Protein AF-A0A2X2SZZ8-F1 (afdb_monomer_lite)

Sequence (165 aa):
MTFFDPQVMLARDTHDEICAFNDLSVLASRVRIELEGVLQGWVITFRDRKDIDSLSFQLSQVKRYVDNLRIMRHEQLNRMATLAGLLHMARYDDAKRYIKAQSEHAQEVLDFVSARFCSATLCGLLLGKYARAREKGVSLAFDPACSMARMPSNVPESELISIIR

Secondary structure (DSSP, 8-state):
--TT-HHHHHH--EEEEEEEETTEEEEEEEEEEEETTEEEEEEEEEEEHHHHHHHHHHHHHHHHHHHHHHHHHHHHHHHHHHHHHHHHTT-HHHHHHHHHHT-SHHHHHHHHHHHHBS-HHHHHHHHHHHHHHHHTT------TT--BSS--TTS-HHHHHHHH-

Radius of gyration: 26.11 Å; chains: 1; bounding box: 64×35×75 Å

Foldseek 3Di:
DCPPPPVVLVPDWAFQDFDDDPPFTWRKGKDFDDDPNHTPDIDIDTHGPVPVCVPVVVVVLVVLLVVVVVVVVVVVVVLVVVLVVCVVVVVVVVSVVSVVVPDDDLVVLLVQLVVFEPDPSVSSLVSVVCVVCVVVVHDDDDDSPDGDPDDDPPDDPVRVVVVSD

pLDDT: mean 74.56, std 10.31, range [48.12, 93.62]

InterPro domains:
  IPR016120 Signal transduction histidine kinase, sporulation regulator SpoOB [SSF55890] (59-108)
  IPR039506 SpoOB, alpha-helical domain [PF14689] (59-109)

Organism: NCBI:txid158822

Structure (mmCIF, N/CA/C/O backbone):
data_AF-A0A2X2SZZ8-F1
#
_entry.id   AF-A0A2X2SZZ8-F1
#
loop_
_atom_site.group_PDB
_atom_site.id
_atom_site.type_symbol
_atom_site.label_atom_id
_atom_site.label_alt_id
_atom_site.label_comp_id
_atom_site.label_asym_id
_atom_site.label_entity_id
_atom_site.label_seq_id
_atom_site.pdbx_PDB_ins_code
_atom_site.Cartn_x
_atom_site.Cartn_y
_atom_site.Cartn_z
_atom_site.occupancy
_atom_site.B_iso_or_equiv
_atom_site.auth_seq_id
_atom_site.auth_comp_id
_atom_site.auth_asym_id
_atom_site.auth_atom_id
_atom_site.pdbx_PDB_model_num
ATOM 1 N N . MET A 1 1 ? -32.280 -8.238 21.007 1.00 54.69 1 MET A N 1
ATOM 2 C CA . MET A 1 1 ? -31.149 -7.617 21.730 1.00 54.69 1 MET A CA 1
ATOM 3 C C . MET A 1 1 ? -30.914 -8.404 23.011 1.00 54.69 1 MET A C 1
ATOM 5 O O . MET A 1 1 ? -31.722 -8.289 23.916 1.00 54.69 1 MET A O 1
ATOM 9 N N . THR A 1 2 ? -29.882 -9.247 23.064 1.00 68.25 2 THR A N 1
ATOM 10 C CA . THR A 1 2 ? -29.629 -10.184 24.182 1.00 68.25 2 THR A CA 1
ATOM 11 C C . THR A 1 2 ? -28.669 -9.640 25.241 1.00 68.25 2 THR A C 1
ATOM 13 O O . THR A 1 2 ? -28.580 -10.199 26.328 1.00 68.25 2 THR A O 1
ATOM 16 N N . PHE A 1 3 ? -27.958 -8.543 24.958 1.00 72.25 3 PHE A N 1
ATOM 17 C CA . PHE A 1 3 ? -26.969 -7.996 25.888 1.00 72.25 3 PHE A CA 1
ATOM 18 C C . PHE A 1 3 ? -27.616 -7.493 27.185 1.00 72.25 3 PHE A C 1
ATOM 20 O O . PHE A 1 3 ? -27.116 -7.809 28.250 1.00 72.25 3 PHE A O 1
ATOM 27 N N . PHE A 1 4 ? -28.749 -6.791 27.139 1.00 77.81 4 PHE A N 1
ATOM 28 C CA . PHE A 1 4 ? -29.444 -6.310 28.347 1.00 77.81 4 PHE A CA 1
ATOM 29 C C . PHE A 1 4 ? -30.460 -7.306 28.924 1.00 77.81 4 PHE A C 1
ATOM 31 O O . PHE A 1 4 ? -31.301 -6.921 29.732 1.00 77.81 4 PHE A O 1
ATOM 38 N N . ASP A 1 5 ? -30.422 -8.571 28.500 1.00 79.75 5 ASP A N 1
ATOM 39 C CA . ASP A 1 5 ? -31.320 -9.587 29.042 1.00 79.75 5 ASP A CA 1
ATOM 40 C C . ASP A 1 5 ? -30.941 -9.896 30.506 1.00 79.75 5 ASP A C 1
ATOM 42 O O . ASP A 1 5 ? -29.808 -10.331 30.755 1.00 79.75 5 ASP A O 1
ATOM 46 N N . PRO A 1 6 ? -31.855 -9.712 31.481 1.00 73.06 6 PRO A N 1
ATOM 47 C CA . PRO A 1 6 ? -31.580 -9.958 32.894 1.00 73.06 6 PRO A CA 1
ATOM 48 C C . PRO A 1 6 ? -31.057 -11.370 33.183 1.00 73.06 6 PRO A C 1
ATOM 50 O O . PRO A 1 6 ? -30.200 -11.535 34.050 1.00 73.06 6 PRO A O 1
ATOM 53 N N . GLN A 1 7 ? -31.512 -12.386 32.441 1.00 71.94 7 GLN A N 1
ATOM 54 C CA . GLN A 1 7 ? -31.051 -13.765 32.628 1.00 71.94 7 GLN A CA 1
ATOM 55 C C . GLN A 1 7 ? -29.585 -13.927 32.210 1.00 71.94 7 GLN A C 1
ATOM 57 O O . GLN A 1 7 ? -28.815 -14.614 32.880 1.00 71.94 7 GLN A O 1
ATOM 62 N N . VAL A 1 8 ? -29.167 -13.239 31.145 1.00 69.44 8 VAL A N 1
ATOM 63 C CA . VAL A 1 8 ? -27.776 -13.237 30.664 1.00 69.44 8 VAL A CA 1
ATOM 64 C C . VAL A 1 8 ? -26.886 -12.382 31.571 1.00 69.44 8 VAL A C 1
ATOM 66 O O . VAL A 1 8 ? -25.728 -12.727 31.806 1.00 69.44 8 VAL A O 1
ATOM 69 N N . MET A 1 9 ? -27.424 -11.285 32.113 1.00 70.81 9 MET A N 1
ATOM 70 C CA . MET A 1 9 ? -26.723 -10.386 33.039 1.00 70.81 9 MET A CA 1
ATOM 71 C C . MET A 1 9 ? -26.409 -11.030 34.391 1.00 70.81 9 MET A C 1
ATOM 73 O O . MET A 1 9 ? -25.375 -10.718 34.984 1.00 70.81 9 MET A O 1
ATOM 77 N N . LEU A 1 10 ? -27.284 -11.915 34.870 1.00 69.25 10 LEU A N 1
ATOM 78 C CA . LEU A 1 10 ? -27.106 -12.644 36.127 1.00 69.25 10 LEU A CA 1
ATOM 79 C C . LEU A 1 10 ? -26.227 -13.892 35.966 1.00 69.25 10 LEU A C 1
ATOM 81 O O . LEU A 1 10 ? -25.552 -14.281 36.914 1.00 69.25 10 LEU A O 1
ATOM 85 N N . ALA A 1 11 ? -26.220 -14.509 34.781 1.00 71.06 11 ALA A N 1
ATOM 86 C CA . ALA A 1 11 ? -25.521 -15.770 34.547 1.00 71.06 11 ALA A CA 1
ATOM 87 C C . ALA A 1 11 ? -24.015 -15.617 34.285 1.00 71.06 11 ALA A C 1
ATOM 89 O O . ALA A 1 11 ? -23.253 -16.523 34.620 1.00 71.06 11 ALA A O 1
ATOM 90 N N . ARG A 1 12 ? -23.574 -14.521 33.648 1.00 74.81 12 ARG A N 1
ATOM 91 C CA . ARG A 1 12 ? -22.156 -14.340 33.301 1.00 74.81 12 ARG A CA 1
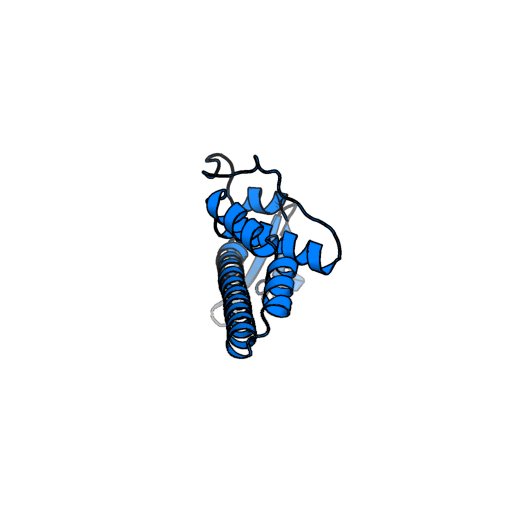ATOM 92 C C . ARG A 1 12 ? -21.735 -12.885 33.121 1.00 74.81 12 ARG A C 1
ATOM 94 O O . ARG A 1 12 ? -22.500 -12.044 32.640 1.00 74.81 12 ARG A O 1
ATOM 101 N N . ASP A 1 13 ? -20.465 -12.644 33.423 1.00 80.81 13 ASP A N 1
ATOM 102 C CA . ASP A 1 13 ? -19.747 -11.463 32.959 1.00 80.81 13 ASP A CA 1
ATOM 103 C C . ASP A 1 13 ? -19.475 -11.589 31.455 1.00 80.81 13 ASP A C 1
ATOM 105 O O . ASP A 1 13 ? -19.257 -12.683 30.927 1.00 80.81 13 ASP A O 1
ATOM 109 N N . THR A 1 14 ? -19.499 -10.459 30.761 1.00 74.75 14 THR A N 1
ATOM 110 C CA . THR A 1 14 ? -19.252 -10.382 29.323 1.00 74.75 14 THR A CA 1
ATOM 111 C C . THR A 1 14 ? -18.004 -9.547 29.093 1.00 74.75 14 THR A C 1
ATOM 113 O O . THR A 1 14 ? -17.915 -8.428 29.588 1.00 74.75 14 THR A O 1
ATOM 116 N N . HIS A 1 15 ? -17.049 -10.062 28.327 1.00 77.19 15 HIS A N 1
ATOM 117 C CA . HIS A 1 15 ? -15.861 -9.309 27.938 1.00 77.19 15 HIS A CA 1
ATOM 118 C C . HIS A 1 15 ? -15.821 -9.145 26.428 1.00 77.19 15 HIS A C 1
ATOM 120 O O . HIS A 1 15 ? -15.818 -10.130 25.695 1.00 77.19 15 HIS A O 1
ATOM 126 N N . ASP A 1 16 ? -15.773 -7.887 26.005 1.00 74.25 16 ASP A N 1
ATOM 127 C CA . ASP A 1 16 ? -15.503 -7.451 24.643 1.00 74.25 16 ASP A CA 1
ATOM 128 C C . ASP A 1 16 ? -16.390 -8.149 23.586 1.00 74.25 16 ASP A C 1
ATOM 130 O O . ASP A 1 16 ? -15.944 -8.490 22.489 1.00 74.25 16 ASP A O 1
ATOM 134 N N . GLU A 1 17 ? -17.679 -8.340 23.902 1.00 77.44 17 GLU A N 1
ATOM 135 C CA . GLU A 1 17 ? -18.660 -8.855 22.942 1.00 77.44 17 GLU A CA 1
ATOM 136 C C . GLU A 1 17 ? -19.059 -7.751 21.956 1.00 77.44 17 GLU A C 1
ATOM 138 O O . GLU A 1 17 ? -19.362 -6.612 22.327 1.00 77.44 17 GLU A O 1
ATOM 143 N N . ILE A 1 18 ? -19.106 -8.110 20.672 1.00 77.19 18 ILE A N 1
ATOM 144 C CA . ILE A 1 18 ? -19.578 -7.210 19.622 1.00 77.19 18 ILE A CA 1
ATOM 145 C C . ILE A 1 18 ? -21.096 -7.125 19.715 1.00 77.19 18 ILE A C 1
ATOM 147 O O . ILE A 1 18 ? -21.805 -8.099 19.456 1.00 77.19 18 ILE A O 1
ATOM 151 N N . CYS A 1 19 ? -21.586 -5.936 20.043 1.00 78.00 19 CYS A N 1
ATOM 152 C CA . CYS A 1 19 ? -23.006 -5.654 20.138 1.00 78.00 19 CYS A CA 1
ATOM 153 C C . CYS A 1 19 ? -23.411 -4.626 19.083 1.00 78.00 19 CYS A C 1
ATOM 155 O O . CYS A 1 19 ? -22.743 -3.608 18.890 1.00 78.00 19 CYS A O 1
ATOM 157 N N . ALA A 1 20 ? -24.530 -4.900 18.413 1.00 78.44 20 ALA A N 1
ATOM 158 C CA . ALA A 1 20 ? -25.207 -3.936 17.561 1.00 78.44 20 ALA A CA 1
ATOM 159 C C . ALA A 1 20 ? -26.311 -3.256 18.377 1.00 78.44 20 ALA A C 1
ATOM 161 O O . ALA A 1 20 ? -27.279 -3.905 18.789 1.00 78.44 20 ALA A O 1
ATOM 162 N N . PHE A 1 21 ? -26.151 -1.957 18.620 1.00 78.44 21 PHE A N 1
ATOM 163 C CA . PHE A 1 21 ? -27.183 -1.115 19.215 1.00 78.44 21 PHE A CA 1
ATOM 164 C C . PHE A 1 21 ? -27.639 -0.114 18.164 1.00 78.44 21 PHE A C 1
ATOM 166 O O . PHE A 1 21 ? -26.896 0.798 17.804 1.00 78.44 21 PHE A O 1
ATOM 173 N N . ASN A 1 22 ? -28.860 -0.298 17.660 1.00 80.44 22 ASN A N 1
ATOM 174 C CA . ASN A 1 22 ? -29.348 0.410 16.475 1.00 80.44 22 ASN A CA 1
ATOM 175 C C . ASN A 1 22 ? -28.362 0.198 15.304 1.00 80.44 22 ASN A C 1
ATOM 177 O O . ASN A 1 22 ? -28.037 -0.949 15.002 1.00 80.44 22 ASN A O 1
ATOM 181 N N . ASP A 1 23 ? -27.838 1.276 14.713 1.00 74.12 23 ASP A N 1
ATOM 182 C CA . ASP A 1 23 ? -26.852 1.237 13.620 1.00 74.12 23 ASP A CA 1
ATOM 183 C C . ASP A 1 23 ? -25.384 1.301 14.096 1.00 74.12 23 ASP A C 1
ATOM 185 O O . ASP A 1 23 ? -24.460 1.382 13.285 1.00 74.12 23 ASP A O 1
ATOM 189 N N . LEU A 1 24 ? -25.132 1.275 15.411 1.00 70.00 24 LEU A N 1
ATOM 190 C CA . LEU A 1 24 ? -23.788 1.374 15.987 1.00 70.00 24 LEU A CA 1
ATOM 191 C C . LEU A 1 24 ? -23.268 -0.006 16.407 1.00 70.00 24 LEU A C 1
ATOM 193 O O . LEU A 1 24 ? -23.856 -0.687 17.250 1.00 70.00 24 LEU A O 1
ATOM 197 N N . SER A 1 25 ? -22.124 -0.403 15.841 1.00 77.62 25 SER A N 1
ATOM 198 C CA . SER A 1 25 ? -21.365 -1.582 16.270 1.00 77.62 25 SER A CA 1
ATOM 199 C C . SER A 1 25 ? -20.352 -1.162 17.328 1.00 77.62 25 SER A C 1
ATOM 201 O O . SER A 1 25 ? -19.382 -0.473 17.018 1.00 77.62 25 SER A O 1
ATOM 203 N N . VAL A 1 26 ? -20.542 -1.626 18.558 1.00 82.19 26 VAL A N 1
ATOM 204 C CA . VAL A 1 26 ? -19.649 -1.323 19.682 1.00 82.19 26 VAL A CA 1
ATOM 205 C C . VAL A 1 26 ? -19.094 -2.601 20.287 1.00 82.19 26 VAL A C 1
ATOM 207 O O . VAL A 1 26 ? -19.710 -3.667 20.226 1.00 82.19 26 VAL A O 1
ATOM 210 N N . LEU A 1 27 ? -17.920 -2.475 20.887 1.00 81.19 27 LEU A N 1
ATOM 211 C CA . LEU A 1 27 ? -17.350 -3.481 21.760 1.00 81.19 27 LEU A CA 1
ATOM 212 C C . LEU A 1 27 ? -17.886 -3.212 23.171 1.00 81.19 27 LEU A C 1
ATOM 214 O O . LEU A 1 27 ? -17.597 -2.162 23.752 1.00 81.19 27 LEU A O 1
ATOM 218 N N . ALA A 1 28 ? -18.709 -4.118 23.692 1.00 84.12 28 ALA A N 1
ATOM 219 C CA . ALA A 1 28 ? -19.340 -3.966 24.994 1.00 84.12 28 ALA A CA 1
ATOM 220 C C . ALA A 1 28 ? -18.756 -4.967 25.995 1.00 84.12 28 ALA A C 1
ATOM 222 O O . ALA A 1 28 ? -18.735 -6.175 25.755 1.00 84.12 28 ALA A O 1
ATOM 223 N N . SER A 1 29 ? -18.315 -4.456 27.140 1.00 8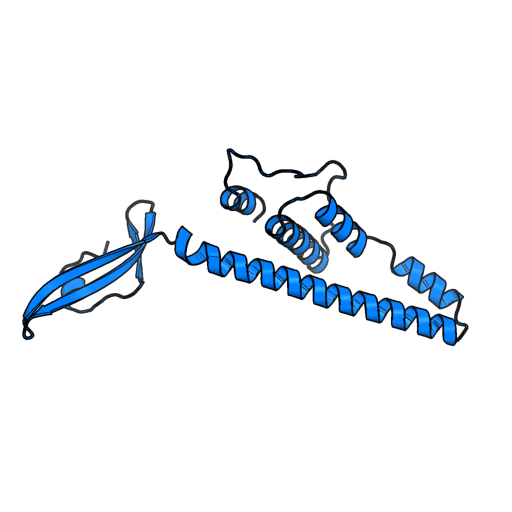1.75 29 SER A N 1
ATOM 224 C CA . SER A 1 29 ? -17.900 -5.262 28.287 1.00 81.75 29 SER A CA 1
ATOM 225 C C . SER A 1 29 ? -18.853 -5.012 29.448 1.00 81.75 29 SER A C 1
ATOM 227 O O . SER A 1 29 ? -19.255 -3.876 29.693 1.00 81.75 29 SER A O 1
ATOM 229 N N . ARG A 1 30 ? -19.224 -6.071 30.166 1.00 86.44 30 ARG A N 1
ATOM 230 C CA . ARG A 1 30 ? -20.046 -6.032 31.374 1.00 86.44 30 ARG A CA 1
ATOM 231 C C . ARG A 1 30 ? -19.396 -6.864 32.466 1.00 86.44 30 ARG A C 1
ATOM 233 O O . ARG A 1 30 ? -19.207 -8.066 32.297 1.00 86.44 30 ARG A O 1
ATOM 240 N N . VAL A 1 31 ? -19.147 -6.233 33.604 1.00 84.94 31 VAL A N 1
ATOM 241 C CA . VAL A 1 31 ? -18.580 -6.883 34.788 1.00 84.94 31 VAL A CA 1
ATOM 242 C C . VAL A 1 31 ? -19.489 -6.622 35.981 1.00 84.94 31 VAL A C 1
ATOM 244 O O . VAL A 1 31 ? -19.923 -5.488 36.198 1.00 84.94 31 VAL A O 1
ATOM 247 N N . ARG A 1 32 ? -19.798 -7.670 36.742 1.00 86.00 32 ARG A N 1
ATOM 248 C CA . ARG A 1 32 ? -20.523 -7.574 38.010 1.00 86.00 32 ARG A CA 1
ATOM 249 C C . ARG A 1 32 ? -19.676 -6.876 39.070 1.00 86.00 32 ARG A C 1
ATOM 251 O O . ARG A 1 32 ? -18.484 -7.134 39.208 1.00 86.00 32 ARG A O 1
ATOM 258 N N . ILE A 1 33 ? -20.314 -5.999 39.836 1.00 83.06 33 ILE A N 1
ATOM 259 C CA . ILE A 1 33 ? -19.754 -5.452 41.069 1.00 83.06 33 ILE A CA 1
ATOM 260 C C . ILE A 1 33 ? -20.342 -6.271 42.208 1.00 83.06 33 ILE A C 1
ATOM 262 O O . ILE A 1 33 ? -21.549 -6.222 42.445 1.00 83.06 33 ILE A O 1
ATOM 266 N N . GLU A 1 34 ? -19.495 -7.008 42.912 1.00 84.31 34 GLU A N 1
ATOM 267 C CA . GLU A 1 34 ? -19.870 -7.752 44.111 1.00 84.31 34 GLU A CA 1
ATOM 268 C C . GLU A 1 34 ? -19.195 -7.110 45.328 1.00 84.31 34 GLU A C 1
ATOM 270 O O . GLU A 1 34 ? -17.998 -6.822 45.306 1.00 84.31 34 GLU A O 1
ATOM 275 N N . LEU A 1 35 ? -19.966 -6.872 46.389 1.00 79.31 35 LEU A N 1
ATOM 276 C CA . LEU A 1 35 ? -19.466 -6.425 47.689 1.00 79.31 35 LEU A CA 1
ATOM 277 C C . LEU A 1 35 ? -19.825 -7.502 48.708 1.00 79.31 35 LEU A C 1
ATOM 279 O O . LEU A 1 35 ? -20.994 -7.863 48.821 1.00 79.31 35 LEU A O 1
ATOM 283 N N . GLU A 1 36 ? -18.823 -8.047 49.399 1.00 84.00 36 GLU A N 1
ATOM 284 C CA . GLU A 1 36 ? -19.000 -9.143 50.370 1.00 84.00 36 GLU A CA 1
ATOM 285 C C . GLU A 1 36 ? -19.745 -10.370 49.794 1.00 84.00 36 GLU A C 1
ATOM 287 O O . GLU A 1 36 ? -20.497 -11.049 50.486 1.00 84.00 36 GLU A O 1
ATOM 292 N N . GLY A 1 37 ? -19.548 -10.660 48.502 1.00 77.44 37 GLY A N 1
ATOM 293 C CA . GLY A 1 37 ? -20.218 -11.769 47.807 1.00 77.44 37 GLY A CA 1
ATOM 294 C C . GLY A 1 37 ? -21.677 -11.493 47.423 1.00 77.44 37 GLY A C 1
ATOM 295 O O . GLY A 1 37 ? -22.351 -12.378 46.899 1.00 77.44 37 GLY A O 1
ATOM 296 N N . VAL A 1 38 ? -22.169 -10.272 47.649 1.00 80.94 38 VAL A N 1
ATOM 297 C CA . VAL A 1 38 ? -23.501 -9.824 47.232 1.00 80.94 38 VAL A CA 1
ATOM 298 C C . VAL A 1 38 ? -23.378 -8.951 45.989 1.00 80.94 38 VAL A C 1
ATOM 300 O O . VAL A 1 38 ? -22.649 -7.957 45.983 1.00 80.94 38 VAL A O 1
ATOM 303 N N . LEU A 1 39 ? -24.120 -9.299 44.937 1.00 83.56 39 LEU A N 1
ATOM 304 C CA . LEU A 1 39 ? -24.196 -8.517 43.705 1.00 83.56 39 LEU A CA 1
ATOM 305 C C . LEU A 1 39 ? -24.790 -7.127 43.986 1.00 83.56 39 LEU A C 1
ATOM 307 O O . LEU A 1 39 ? -25.965 -7.006 44.321 1.00 83.56 39 LEU A O 1
ATOM 311 N N . GLN A 1 40 ? -23.978 -6.085 43.814 1.00 86.25 40 GLN A N 1
ATOM 312 C CA . GLN A 1 40 ? -24.370 -4.681 43.979 1.00 86.25 40 GLN A CA 1
ATOM 313 C C . GLN A 1 40 ? -24.814 -4.039 42.660 1.00 86.25 40 GLN A C 1
ATOM 315 O O . GLN A 1 40 ? -25.539 -3.048 42.661 1.00 86.25 40 GLN A O 1
ATOM 320 N N . GLY A 1 41 ? -24.380 -4.584 41.522 1.00 83.81 41 GLY A N 1
ATOM 321 C CA . GLY A 1 41 ? -24.751 -4.076 40.206 1.00 83.81 41 GLY A CA 1
ATOM 322 C C . GLY A 1 41 ? -23.764 -4.480 39.120 1.00 83.81 41 GLY A C 1
ATOM 323 O O . GLY A 1 41 ? -23.043 -5.468 39.252 1.00 83.81 41 GLY A O 1
ATOM 324 N N . TRP A 1 42 ? -23.720 -3.701 38.040 1.00 85.62 42 TRP A N 1
ATOM 325 C CA . TRP A 1 42 ? -22.859 -3.962 36.888 1.00 85.62 42 TRP A CA 1
ATOM 326 C C . TRP A 1 42 ? -22.162 -2.686 36.426 1.00 85.62 42 TRP A C 1
ATOM 328 O O . TRP A 1 42 ? -22.782 -1.625 36.351 1.00 85.62 42 TRP A O 1
ATOM 338 N N . VAL A 1 43 ? -20.897 -2.812 36.034 1.00 85.50 43 VAL A N 1
ATOM 339 C CA . VAL A 1 43 ? -20.219 -1.826 35.188 1.00 85.50 43 VAL A CA 1
ATOM 340 C C . VAL A 1 43 ? -20.352 -2.286 33.751 1.00 85.50 43 VAL A C 1
ATOM 342 O O . VAL A 1 43 ? -19.998 -3.420 33.429 1.00 85.50 43 VAL A O 1
ATOM 345 N N . ILE A 1 44 ? -20.837 -1.399 32.887 1.00 86.00 44 ILE A N 1
ATOM 346 C CA . ILE A 1 44 ? -20.888 -1.633 31.447 1.00 86.00 44 ILE A CA 1
ATOM 347 C C . ILE A 1 44 ? -20.024 -0.577 30.768 1.00 86.00 44 ILE A C 1
ATOM 349 O O . ILE A 1 44 ? -20.226 0.618 30.977 1.00 86.00 44 ILE A O 1
ATOM 353 N N . THR A 1 45 ? -19.065 -1.014 29.959 1.00 80.19 45 THR A N 1
ATOM 354 C CA . THR A 1 45 ? -18.252 -0.129 29.124 1.00 80.19 45 THR A CA 1
ATOM 355 C C . THR A 1 45 ? -18.577 -0.366 27.659 1.00 80.19 45 THR A C 1
ATOM 357 O O . THR A 1 45 ? -18.712 -1.505 27.211 1.00 80.19 45 THR A O 1
ATOM 360 N N . PHE A 1 46 ? -18.700 0.726 26.910 1.00 83.69 46 PHE A N 1
ATOM 361 C CA . PHE A 1 46 ? -18.878 0.706 25.465 1.00 83.69 46 PHE A CA 1
ATOM 362 C C . PHE A 1 46 ? -17.656 1.356 24.837 1.00 83.69 46 PHE A C 1
ATOM 364 O O . PHE A 1 46 ? -17.304 2.484 25.182 1.00 83.69 46 PHE A O 1
ATOM 371 N N . ARG A 1 47 ? -17.000 0.642 23.928 1.00 74.12 47 ARG A N 1
ATOM 372 C CA . ARG A 1 47 ? -15.908 1.180 23.121 1.00 74.12 47 ARG A CA 1
ATOM 373 C C . ARG A 1 47 ? -16.326 1.147 21.662 1.00 74.12 47 ARG A C 1
ATOM 375 O O . ARG A 1 47 ? -16.795 0.117 21.175 1.00 74.12 47 ARG A O 1
ATOM 382 N N . ASP A 1 48 ? -16.182 2.278 20.977 1.00 71.69 48 ASP A N 1
ATOM 383 C CA . ASP A 1 48 ? -16.374 2.309 19.531 1.00 71.69 48 ASP A CA 1
ATOM 384 C C . ASP A 1 48 ? -15.330 1.384 18.892 1.00 71.69 48 ASP A C 1
ATOM 386 O O . ASP A 1 48 ? -14.137 1.419 19.213 1.00 71.69 48 ASP A O 1
ATOM 390 N N . ARG A 1 49 ? -15.793 0.528 17.984 1.00 62.34 49 ARG A N 1
ATOM 391 C CA . ARG A 1 49 ? -14.940 -0.362 17.204 1.00 62.34 49 ARG A CA 1
ATOM 392 C C . ARG A 1 49 ? -13.937 0.420 16.344 1.00 62.34 49 ARG A C 1
ATOM 394 O O . ARG A 1 49 ? -12.854 -0.089 16.071 1.00 62.34 49 ARG A O 1
ATOM 401 N N . LYS A 1 50 ? -14.264 1.652 15.941 1.00 57.03 50 LYS A N 1
ATOM 402 C CA . LYS A 1 50 ? -13.406 2.496 15.095 1.00 57.03 50 LYS A CA 1
ATOM 403 C C . LYS A 1 50 ? -12.090 2.908 15.770 1.00 57.03 50 LYS A C 1
ATOM 405 O O . LYS A 1 50 ? -11.095 3.065 15.063 1.00 57.03 50 LYS A O 1
ATOM 410 N N . ASP A 1 51 ? -12.049 3.008 17.099 1.00 49.72 51 ASP A N 1
ATOM 411 C CA . ASP A 1 51 ? -10.868 3.506 17.824 1.00 49.72 51 ASP A CA 1
ATOM 412 C C . ASP A 1 51 ? -9.859 2.408 18.186 1.00 49.72 51 ASP A C 1
ATOM 414 O O . ASP A 1 51 ? -8.650 2.644 18.169 1.00 49.72 51 ASP A O 1
ATOM 418 N N . ILE A 1 52 ? -10.329 1.186 18.456 1.00 50.97 52 ILE A N 1
ATOM 419 C CA . ILE A 1 52 ? -9.457 0.053 18.820 1.00 50.97 52 ILE A CA 1
ATOM 420 C C . ILE A 1 52 ? -8.679 -0.472 17.604 1.00 50.97 52 ILE A C 1
ATOM 422 O O . ILE A 1 52 ? -7.538 -0.920 17.740 1.00 50.97 52 ILE A O 1
ATOM 426 N N . ASP A 1 53 ? -9.247 -0.351 16.403 1.00 51.06 53 ASP A N 1
ATOM 427 C CA . ASP A 1 53 ? -8.589 -0.800 15.178 1.00 51.06 53 ASP A CA 1
ATOM 428 C C . ASP A 1 53 ? -7.582 0.223 14.634 1.00 51.06 53 ASP A C 1
ATOM 430 O O . ASP A 1 53 ? -6.619 -0.173 13.989 1.00 51.06 53 ASP A O 1
ATOM 434 N N . SER A 1 54 ? -7.732 1.522 14.909 1.00 50.66 54 SER A N 1
ATOM 435 C CA . SER A 1 54 ? -6.971 2.588 14.237 1.00 50.66 54 SER A CA 1
ATOM 436 C C . SER A 1 54 ? -5.447 2.464 14.400 1.00 50.66 54 SER A C 1
ATOM 438 O O . SER A 1 54 ? -4.723 2.357 13.408 1.00 50.66 54 SER A O 1
ATOM 440 N N . LEU A 1 55 ? -4.942 2.393 15.637 1.00 48.12 55 LEU A N 1
ATOM 441 C CA . LEU A 1 55 ? -3.497 2.399 15.893 1.00 48.12 55 LEU A CA 1
ATOM 442 C C . LEU A 1 55 ? -2.835 1.063 15.523 1.00 48.12 55 LEU A C 1
ATOM 444 O O . LEU A 1 55 ? -1.758 1.035 14.926 1.00 48.12 55 LEU A O 1
ATOM 448 N N . SER A 1 56 ? -3.503 -0.052 15.830 1.00 48.88 56 SER A N 1
ATOM 449 C CA . SER A 1 56 ? -3.016 -1.401 15.513 1.00 48.88 56 SER A CA 1
ATOM 450 C C . SER A 1 56 ? -3.043 -1.664 13.998 1.00 48.88 56 SER A C 1
ATOM 452 O O . SER A 1 56 ? -2.116 -2.255 13.436 1.00 48.88 56 SER A O 1
ATOM 454 N N . PHE A 1 57 ? -4.055 -1.138 13.297 1.00 50.22 57 PHE A N 1
ATOM 455 C CA . PHE A 1 57 ? -4.136 -1.153 11.839 1.00 50.22 57 PHE A CA 1
ATOM 456 C C . PHE A 1 57 ? -3.071 -0.258 11.204 1.00 50.22 57 PHE A C 1
ATOM 458 O O . PHE A 1 57 ? -2.371 -0.724 10.309 1.00 50.22 57 PHE A O 1
ATOM 465 N N . GLN A 1 58 ? -2.880 0.979 11.671 1.00 51.03 58 GLN A N 1
ATOM 466 C CA . GLN A 1 58 ? -1.835 1.873 11.155 1.00 51.03 58 GLN A CA 1
ATOM 467 C C . GLN A 1 58 ? -0.431 1.270 11.314 1.00 51.03 58 GLN A C 1
ATOM 469 O O . GLN A 1 58 ? 0.333 1.237 10.348 1.00 51.03 58 GLN A O 1
ATOM 474 N N . LEU A 1 59 ? -0.112 0.694 12.478 1.00 52.34 59 LEU A N 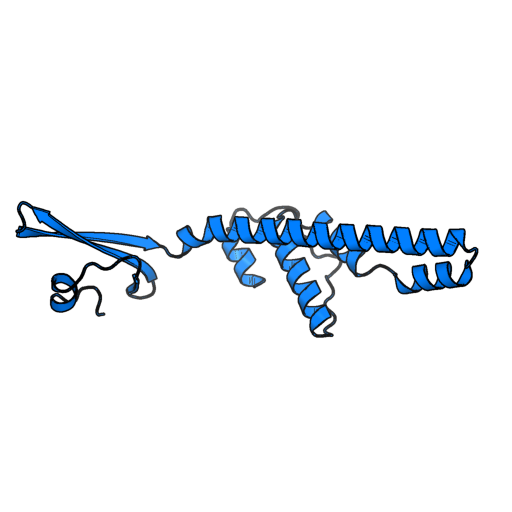1
ATOM 475 C CA . LEU A 1 59 ? 1.138 -0.045 12.701 1.00 52.34 59 LEU A CA 1
ATOM 476 C C . LEU A 1 59 ? 1.274 -1.257 11.768 1.00 52.34 59 LEU A C 1
ATOM 478 O O . LEU A 1 59 ? 2.350 -1.490 11.216 1.00 52.34 59 LEU A O 1
ATOM 482 N N . SER A 1 60 ? 0.190 -2.004 11.541 1.00 53.06 60 SER A N 1
ATOM 483 C CA . SER A 1 60 ? 0.159 -3.120 10.585 1.00 53.06 60 SER A CA 1
ATOM 484 C C . SER A 1 60 ? 0.427 -2.657 9.149 1.00 53.06 60 SER A C 1
ATOM 486 O O . SER A 1 60 ? 1.172 -3.316 8.423 1.00 53.06 60 SER A O 1
ATOM 488 N N . GLN A 1 61 ? -0.114 -1.507 8.737 1.00 53.94 61 GLN A N 1
ATOM 489 C CA . GLN A 1 61 ? 0.110 -0.948 7.401 1.00 53.94 61 GLN A CA 1
ATOM 490 C C . GLN A 1 61 ? 1.542 -0.437 7.215 1.00 53.94 61 GLN A C 1
ATOM 492 O O . GLN A 1 61 ? 2.183 -0.769 6.219 1.00 53.94 61 GLN A O 1
ATOM 497 N N . VAL A 1 62 ? 2.086 0.299 8.189 1.00 64.75 62 VAL A N 1
ATOM 498 C CA . VAL A 1 62 ? 3.484 0.764 8.149 1.00 64.75 62 VAL A CA 1
ATOM 499 C C . VAL A 1 62 ? 4.447 -0.421 8.131 1.00 64.75 62 VAL A C 1
ATOM 501 O O . VAL A 1 62 ? 5.403 -0.431 7.358 1.00 64.75 62 VAL A O 1
ATOM 504 N N . LYS A 1 63 ? 4.172 -1.464 8.920 1.00 58.41 63 LYS A N 1
ATOM 505 C CA . LYS A 1 63 ? 4.977 -2.689 8.922 1.00 58.41 63 LYS A CA 1
ATOM 506 C C . LYS A 1 63 ? 4.959 -3.381 7.557 1.00 58.41 63 LYS A C 1
ATOM 508 O O . LYS A 1 63 ? 6.022 -3.704 7.037 1.00 58.41 63 LYS A O 1
ATOM 513 N N . ARG A 1 64 ? 3.785 -3.512 6.925 1.00 57.06 64 ARG A N 1
ATOM 514 C CA . ARG A 1 64 ? 3.658 -4.040 5.551 1.00 57.06 64 ARG A CA 1
ATOM 515 C C . ARG A 1 64 ? 4.412 -3.190 4.530 1.00 57.06 64 ARG A C 1
ATOM 517 O O . ARG A 1 64 ? 5.022 -3.743 3.624 1.00 57.06 64 ARG A O 1
ATOM 524 N N . TYR A 1 65 ? 4.395 -1.866 4.669 1.00 61.34 65 TYR A N 1
ATOM 525 C CA . TYR A 1 65 ? 5.161 -0.968 3.806 1.00 61.34 65 TYR A CA 1
ATOM 526 C C . TYR A 1 65 ? 6.673 -1.196 3.948 1.00 61.34 65 TYR A C 1
ATOM 528 O O . TYR A 1 65 ? 7.360 -1.385 2.948 1.00 61.34 65 TYR A O 1
ATOM 536 N N . VAL A 1 66 ? 7.183 -1.266 5.181 1.00 65.12 66 VAL A N 1
ATOM 537 C CA . VAL A 1 66 ? 8.603 -1.550 5.453 1.00 65.12 66 VAL A CA 1
ATOM 538 C C . VAL A 1 66 ? 9.011 -2.933 4.940 1.00 65.12 66 VAL A C 1
ATOM 540 O O . VAL A 1 66 ? 10.077 -3.070 4.339 1.00 65.12 66 VAL A O 1
ATOM 543 N N . ASP A 1 67 ? 8.163 -3.946 5.117 1.00 66.12 67 ASP A N 1
ATOM 544 C CA . ASP A 1 67 ? 8.421 -5.298 4.617 1.00 66.12 67 ASP A CA 1
ATOM 545 C C . ASP A 1 67 ? 8.434 -5.342 3.080 1.00 66.12 67 ASP A C 1
ATOM 547 O O . ASP A 1 67 ? 9.353 -5.914 2.492 1.00 66.12 67 ASP A O 1
ATOM 551 N N . ASN A 1 68 ? 7.495 -4.661 2.414 1.00 62.72 68 ASN A N 1
ATOM 552 C CA . ASN A 1 68 ? 7.485 -4.534 0.953 1.00 62.72 68 ASN A CA 1
ATOM 553 C C . ASN A 1 68 ? 8.735 -3.814 0.434 1.00 62.72 68 ASN A C 1
ATOM 555 O O . ASN A 1 68 ? 9.373 -4.290 -0.505 1.00 62.72 68 ASN A O 1
ATOM 559 N N . LEU A 1 69 ? 9.146 -2.717 1.080 1.00 65.44 69 LEU A N 1
ATOM 560 C CA . LEU A 1 69 ? 10.396 -2.027 0.752 1.00 65.44 69 LEU A CA 1
ATOM 561 C C . LEU A 1 69 ? 11.614 -2.942 0.918 1.00 65.44 69 LEU A C 1
ATOM 563 O O . LEU A 1 69 ? 12.553 -2.885 0.122 1.00 65.44 69 LEU A O 1
ATOM 567 N N . ARG A 1 70 ? 11.619 -3.796 1.947 1.00 71.88 70 ARG A N 1
ATOM 568 C CA . ARG A 1 70 ? 12.705 -4.747 2.199 1.00 71.88 70 ARG A CA 1
ATOM 569 C C . ARG A 1 70 ? 12.774 -5.829 1.127 1.00 71.88 70 ARG A C 1
ATOM 571 O O . ARG A 1 70 ? 13.870 -6.128 0.657 1.00 71.88 70 ARG A O 1
ATOM 578 N N . ILE A 1 71 ? 11.627 -6.379 0.730 1.00 67.56 71 ILE A N 1
ATOM 579 C CA . ILE A 1 71 ? 11.523 -7.361 -0.356 1.00 67.56 71 ILE A CA 1
ATOM 580 C C . ILE A 1 71 ? 11.998 -6.736 -1.670 1.00 67.56 71 ILE A C 1
ATOM 582 O O . ILE A 1 71 ? 12.859 -7.310 -2.333 1.00 67.56 71 ILE A O 1
ATOM 586 N N . MET A 1 72 ? 11.545 -5.520 -1.992 1.00 64.62 72 MET A N 1
ATOM 587 C CA . MET A 1 72 ? 11.994 -4.801 -3.188 1.00 64.62 72 MET A CA 1
ATOM 588 C C . MET A 1 72 ? 13.494 -4.508 -3.165 1.00 64.62 72 MET A C 1
ATOM 590 O O . MET A 1 72 ? 14.165 -4.688 -4.178 1.00 64.62 72 MET A O 1
ATOM 594 N N . ARG A 1 73 ? 14.056 -4.113 -2.016 1.00 71.56 73 ARG A N 1
ATOM 595 C CA . ARG A 1 73 ? 15.507 -3.917 -1.877 1.00 71.56 73 ARG A CA 1
ATOM 596 C C . ARG A 1 73 ? 16.271 -5.212 -2.132 1.00 71.56 73 ARG A C 1
ATOM 598 O O . ARG A 1 73 ? 17.285 -5.188 -2.823 1.00 71.56 73 ARG A O 1
ATOM 605 N N . HIS A 1 74 ? 15.799 -6.329 -1.583 1.00 73.94 74 HIS A N 1
ATOM 606 C CA . HIS A 1 74 ? 16.396 -7.639 -1.835 1.00 73.94 74 HIS A CA 1
ATOM 607 C C . HIS A 1 74 ? 16.345 -8.007 -3.317 1.00 73.94 74 HIS A C 1
ATOM 609 O O . HIS A 1 74 ? 17.344 -8.456 -3.874 1.00 73.94 74 HIS A O 1
ATOM 615 N N . GLU A 1 75 ? 15.208 -7.774 -3.968 1.00 73.12 75 GLU A N 1
ATOM 616 C CA . GLU A 1 75 ? 15.049 -8.023 -5.396 1.00 73.12 75 GLU A CA 1
ATOM 617 C C . GLU A 1 75 ? 15.990 -7.135 -6.222 1.00 73.12 75 GLU A C 1
ATOM 619 O O . GLU A 1 75 ? 16.666 -7.624 -7.124 1.00 73.12 75 GLU A O 1
ATOM 624 N N . GLN A 1 76 ? 16.134 -5.859 -5.854 1.00 71.12 76 GLN A N 1
ATOM 625 C CA . GLN A 1 76 ? 17.053 -4.929 -6.506 1.00 71.12 76 GLN A CA 1
ATOM 626 C C . GLN A 1 76 ? 18.520 -5.346 -6.350 1.00 71.12 76 GLN A C 1
ATOM 628 O O . GLN A 1 76 ? 19.275 -5.324 -7.323 1.00 71.12 76 GLN A O 1
ATOM 633 N N . LEU A 1 77 ? 18.927 -5.779 -5.155 1.00 76.88 77 LEU A N 1
ATOM 634 C CA . LEU A 1 77 ? 20.276 -6.296 -4.920 1.00 76.88 77 LEU A CA 1
ATOM 635 C C . LEU A 1 77 ? 20.538 -7.565 -5.736 1.00 76.88 77 LEU A C 1
ATOM 637 O O . LEU A 1 77 ? 21.583 -7.674 -6.374 1.00 76.88 77 LEU A O 1
ATOM 641 N N . ASN A 1 78 ? 19.576 -8.485 -5.791 1.00 78.25 78 ASN A N 1
ATOM 642 C CA . ASN A 1 78 ? 19.684 -9.693 -6.609 1.00 78.25 78 ASN A CA 1
ATOM 643 C C . ASN A 1 78 ? 19.788 -9.361 -8.105 1.00 78.25 78 ASN A C 1
ATOM 645 O O . ASN A 1 78 ? 20.557 -9.998 -8.831 1.00 78.25 78 ASN A O 1
ATOM 649 N N . ARG A 1 79 ? 19.070 -8.333 -8.573 1.00 80.81 79 ARG A N 1
ATOM 650 C CA . ARG A 1 79 ? 19.177 -7.850 -9.956 1.00 80.81 79 ARG A CA 1
ATOM 651 C C . ARG A 1 79 ? 20.561 -7.283 -10.249 1.00 80.81 79 ARG A C 1
ATOM 653 O O . ARG A 1 79 ? 21.142 -7.653 -11.268 1.00 80.81 79 ARG A O 1
ATOM 660 N N . MET A 1 80 ? 21.106 -6.446 -9.363 1.00 85.94 80 MET A N 1
ATOM 661 C CA . MET A 1 80 ? 22.462 -5.909 -9.528 1.00 85.94 80 MET A CA 1
ATOM 662 C C . MET A 1 80 ? 23.518 -7.015 -9.491 1.00 85.94 80 MET A C 1
ATOM 664 O O . MET A 1 80 ? 24.413 -7.017 -10.331 1.00 85.94 80 MET A O 1
ATOM 668 N N . ALA A 1 81 ? 23.385 -7.987 -8.585 1.00 84.25 81 ALA A N 1
ATOM 669 C CA . ALA A 1 81 ? 24.287 -9.134 -8.502 1.00 84.25 81 ALA A CA 1
ATOM 670 C C . ALA A 1 81 ? 24.254 -9.984 -9.784 1.00 84.25 81 ALA A C 1
ATOM 672 O O . ALA A 1 81 ? 25.302 -10.365 -10.301 1.00 84.25 81 ALA A O 1
ATOM 673 N N . THR A 1 82 ? 23.065 -10.226 -10.344 1.00 86.44 82 THR A N 1
ATOM 674 C CA . THR A 1 82 ? 22.903 -10.966 -11.606 1.00 86.44 82 THR A CA 1
ATOM 675 C C . THR A 1 82 ? 23.530 -10.212 -12.777 1.00 86.44 82 THR A C 1
ATOM 677 O O . THR A 1 82 ? 24.265 -10.799 -13.570 1.00 86.44 82 THR A O 1
ATOM 680 N N . LEU A 1 83 ? 23.300 -8.898 -12.863 1.00 85.44 83 LEU A N 1
ATOM 681 C CA . LEU A 1 83 ? 23.900 -8.052 -13.891 1.00 85.44 83 LEU A CA 1
ATOM 682 C C . LEU A 1 83 ? 25.431 -8.031 -13.778 1.00 85.44 83 LEU A C 1
ATOM 684 O O . LEU A 1 83 ? 26.121 -8.228 -14.776 1.00 85.44 83 LEU A O 1
ATOM 688 N N . ALA A 1 84 ? 25.962 -7.848 -12.566 1.00 83.06 84 ALA A N 1
ATOM 689 C CA . ALA A 1 84 ? 27.396 -7.873 -12.299 1.00 83.06 84 ALA A CA 1
ATOM 690 C C . ALA A 1 84 ? 28.016 -9.230 -12.669 1.00 83.06 84 ALA A C 1
ATOM 692 O O . ALA A 1 84 ? 29.074 -9.264 -13.292 1.00 83.06 84 ALA A O 1
ATOM 693 N N . GLY A 1 85 ? 27.339 -10.343 -12.366 1.00 92.25 85 GLY A N 1
ATOM 694 C CA . GLY A 1 85 ? 27.769 -11.684 -12.767 1.00 92.25 85 GLY A CA 1
ATOM 695 C C . GLY A 1 85 ? 27.826 -11.864 -14.287 1.00 92.25 85 GLY A C 1
ATOM 696 O O . GLY A 1 85 ? 28.819 -12.365 -14.811 1.00 92.25 85 GLY A O 1
ATOM 697 N N . LEU A 1 86 ? 26.805 -11.396 -15.013 1.00 91.81 86 LEU A N 1
ATOM 698 C CA . LEU A 1 86 ? 26.785 -11.436 -16.481 1.00 91.81 86 LEU A CA 1
ATOM 699 C C . LEU A 1 86 ? 27.909 -10.588 -17.095 1.00 91.81 86 LEU A C 1
ATOM 701 O O . LEU A 1 86 ? 28.542 -11.026 -18.058 1.00 91.81 86 LEU A O 1
ATOM 705 N N . LEU A 1 87 ? 28.193 -9.414 -16.521 1.00 87.62 87 LEU A N 1
ATOM 706 C CA . LEU A 1 87 ? 29.301 -8.552 -16.945 1.00 87.62 87 LEU A CA 1
ATOM 707 C C . LEU A 1 87 ? 30.668 -9.195 -16.666 1.00 87.62 87 LEU A C 1
ATOM 709 O O . LEU A 1 87 ? 31.508 -9.229 -17.561 1.00 87.62 87 LEU A O 1
ATOM 713 N N . HIS A 1 88 ? 30.877 -9.765 -15.474 1.00 90.12 88 HIS A N 1
ATOM 714 C CA . HIS A 1 88 ? 32.121 -10.462 -15.120 1.00 90.12 88 HIS A CA 1
ATOM 715 C C . HIS A 1 88 ? 32.397 -11.682 -16.006 1.00 90.12 88 HIS A C 1
ATOM 717 O O . HIS A 1 88 ? 33.550 -11.967 -16.314 1.00 90.12 88 HIS A O 1
ATOM 723 N N . MET A 1 89 ? 31.350 -12.383 -16.446 1.00 93.62 89 MET A N 1
ATOM 724 C CA . MET A 1 89 ? 31.451 -13.512 -17.376 1.00 93.62 89 MET A CA 1
ATOM 725 C C . MET A 1 89 ? 31.562 -13.084 -18.851 1.00 93.62 89 MET A C 1
ATOM 727 O O . MET A 1 89 ? 31.483 -13.936 -19.733 1.00 93.62 89 MET A O 1
ATOM 731 N N . ALA A 1 90 ? 31.701 -11.782 -19.135 1.00 91.44 90 ALA A N 1
ATOM 732 C CA . ALA A 1 90 ? 31.731 -11.207 -20.482 1.00 91.44 90 ALA A CA 1
ATOM 733 C C . ALA A 1 90 ? 30.502 -11.559 -21.355 1.00 91.44 90 ALA A C 1
ATOM 735 O O . ALA A 1 90 ? 30.559 -11.525 -22.585 1.00 91.44 90 ALA A O 1
ATOM 736 N N . ARG A 1 91 ? 29.352 -11.863 -20.732 1.00 92.12 91 ARG A N 1
ATOM 737 C CA . ARG A 1 91 ? 28.087 -12.202 -21.409 1.00 92.12 91 ARG A CA 1
ATOM 738 C C . ARG A 1 91 ? 27.261 -10.948 -21.695 1.00 92.12 91 ARG A C 1
ATOM 740 O O . ARG A 1 91 ? 26.162 -10.760 -21.170 1.00 92.12 91 ARG A O 1
ATOM 747 N N . TYR A 1 92 ? 27.798 -10.068 -22.533 1.00 86.31 92 TYR A N 1
ATOM 748 C CA . TYR A 1 92 ? 27.226 -8.738 -22.766 1.00 86.31 92 TYR A CA 1
ATOM 749 C C . TYR A 1 92 ? 25.839 -8.758 -23.422 1.00 86.31 92 TYR A C 1
ATOM 751 O O . TYR A 1 92 ? 24.993 -7.933 -23.079 1.00 86.31 92 TYR A O 1
ATOM 759 N N . ASP A 1 93 ? 25.563 -9.699 -24.326 1.00 83.88 93 ASP A N 1
ATOM 760 C CA . ASP A 1 93 ? 24.253 -9.783 -24.985 1.00 83.88 93 ASP A CA 1
ATOM 761 C C . ASP A 1 93 ? 23.156 -10.302 -24.051 1.00 83.88 93 ASP A C 1
ATOM 763 O O . ASP A 1 93 ? 22.016 -9.835 -24.109 1.00 83.88 93 ASP A O 1
ATOM 767 N N . ASP A 1 94 ? 23.504 -11.198 -23.125 1.00 82.75 94 ASP A N 1
ATOM 768 C CA . ASP A 1 94 ? 22.595 -11.621 -22.062 1.00 82.75 94 ASP A CA 1
ATOM 769 C C . ASP A 1 94 ? 22.365 -10.501 -21.047 1.00 82.75 94 ASP A C 1
ATOM 771 O O . ASP A 1 94 ? 21.231 -10.313 -20.622 1.00 82.75 94 ASP A O 1
ATOM 775 N N . ALA A 1 95 ? 23.387 -9.704 -20.714 1.00 83.62 95 ALA A N 1
ATOM 776 C CA .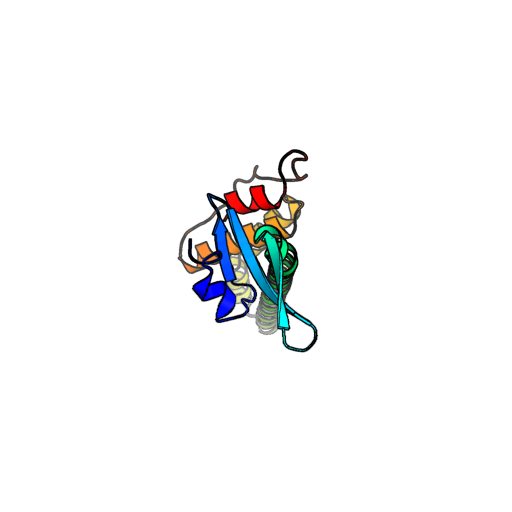 ALA A 1 95 ? 23.221 -8.510 -19.885 1.00 83.62 95 ALA A CA 1
ATOM 777 C C . ALA A 1 95 ? 22.293 -7.479 -20.553 1.00 83.62 95 ALA A C 1
ATOM 779 O O . ALA A 1 95 ? 21.379 -6.969 -19.908 1.00 83.62 95 ALA A O 1
ATOM 780 N N . LYS A 1 96 ? 22.453 -7.223 -21.859 1.00 75.56 96 LYS A N 1
ATOM 781 C CA . LYS A 1 96 ? 21.555 -6.345 -22.632 1.00 75.56 96 LYS A CA 1
ATOM 782 C C . LYS A 1 96 ? 20.122 -6.876 -22.662 1.00 75.56 96 LYS A C 1
ATOM 784 O O . LYS A 1 96 ? 19.186 -6.111 -22.448 1.00 75.56 96 LYS A O 1
ATOM 789 N N . ARG A 1 97 ? 19.935 -8.179 -22.902 1.00 78.00 97 ARG A N 1
ATOM 790 C CA . ARG A 1 97 ? 18.615 -8.832 -22.847 1.00 78.00 97 ARG A CA 1
ATOM 791 C C . ARG A 1 97 ? 18.005 -8.769 -21.454 1.00 78.00 97 ARG A C 1
ATOM 793 O O . ARG A 1 97 ? 16.812 -8.518 -21.342 1.00 78.00 97 ARG A O 1
ATOM 800 N N . TYR A 1 98 ? 18.811 -8.978 -20.420 1.00 76.81 98 TYR A N 1
ATOM 801 C CA . TYR A 1 98 ? 18.387 -8.890 -19.032 1.00 76.81 98 TYR A CA 1
ATOM 802 C C . TYR A 1 98 ? 17.923 -7.467 -18.709 1.00 76.81 98 TYR A C 1
ATOM 804 O O . TYR A 1 98 ? 16.788 -7.303 -18.290 1.00 76.81 98 TYR A O 1
ATOM 812 N N . ILE A 1 99 ? 18.711 -6.434 -19.028 1.00 71.31 99 ILE A N 1
ATOM 813 C CA . ILE A 1 99 ? 18.306 -5.022 -18.883 1.00 71.31 99 ILE A CA 1
ATOM 814 C C . ILE A 1 99 ? 16.994 -4.742 -19.630 1.00 71.31 99 ILE A C 1
ATOM 816 O O . ILE A 1 99 ? 16.073 -4.165 -19.062 1.00 71.31 99 ILE A O 1
ATOM 820 N N . LYS A 1 100 ? 16.873 -5.199 -20.882 1.00 64.62 100 LYS A N 1
ATOM 821 C CA . LYS A 1 100 ? 15.681 -4.974 -21.712 1.00 64.62 100 LYS A CA 1
ATOM 822 C C . LYS A 1 100 ? 14.434 -5.694 -21.179 1.00 64.62 100 LYS A C 1
ATOM 824 O O . LYS A 1 100 ? 13.334 -5.169 -21.296 1.00 64.62 100 LYS A O 1
ATOM 829 N N . ALA A 1 101 ? 14.599 -6.871 -20.576 1.00 65.94 101 ALA A N 1
ATOM 830 C CA . ALA A 1 101 ? 13.525 -7.610 -19.911 1.00 65.94 101 ALA A CA 1
ATOM 831 C C . ALA A 1 101 ? 13.145 -7.019 -18.539 1.00 65.94 101 ALA A C 1
ATOM 833 O O . ALA A 1 101 ? 12.072 -7.315 -18.024 1.00 65.94 101 ALA A O 1
ATOM 834 N N . GLN A 1 102 ? 14.020 -6.202 -17.947 1.00 58.78 102 GLN A N 1
ATOM 835 C CA . GLN A 1 102 ? 13.833 -5.561 -16.642 1.00 58.78 102 GLN A CA 1
ATOM 836 C C . GLN A 1 102 ? 13.235 -4.147 -16.731 1.00 58.78 102 GLN A C 1
ATOM 838 O O . GLN A 1 102 ? 13.168 -3.468 -15.710 1.00 58.78 102 GLN A O 1
ATOM 843 N N . SER A 1 103 ? 12.805 -3.697 -17.916 1.00 52.91 103 SER A N 1
ATOM 844 C CA . SER A 1 103 ? 12.213 -2.369 -18.135 1.00 52.91 103 SER A CA 1
ATOM 845 C C . SER A 1 103 ? 10.997 -2.130 -17.207 1.00 52.91 103 SER A C 1
ATOM 847 O O . SER A 1 103 ? 9.881 -2.616 -17.392 1.00 52.91 103 SER A O 1
ATOM 849 N N . GLU A 1 104 ? 11.298 -1.383 -16.139 1.00 55.41 104 GLU A N 1
ATOM 850 C CA . GLU A 1 104 ? 10.668 -0.109 -15.762 1.00 55.41 104 GLU A CA 1
ATOM 851 C C . GLU A 1 104 ? 9.409 -0.155 -14.876 1.00 55.41 104 GLU A C 1
ATOM 853 O O . GLU A 1 104 ? 9.368 0.522 -13.850 1.00 55.41 104 GLU A O 1
ATOM 858 N N . HIS A 1 105 ? 8.442 -1.041 -15.111 1.00 60.09 105 HIS A N 1
ATOM 859 C CA . HIS A 1 105 ? 7.096 -0.843 -14.541 1.00 60.09 105 HIS A CA 1
ATOM 860 C C . HIS A 1 105 ? 6.963 -0.894 -13.005 1.00 60.09 105 HIS A C 1
ATOM 862 O O . HIS A 1 105 ? 6.115 -0.214 -12.438 1.00 60.09 105 HIS A O 1
ATOM 868 N N . ALA A 1 106 ? 7.721 -1.732 -12.292 1.00 63.41 106 ALA A N 1
ATOM 869 C CA . ALA A 1 106 ? 7.530 -1.875 -10.839 1.00 63.41 106 ALA A CA 1
ATOM 870 C C . ALA A 1 106 ? 8.229 -0.768 -10.034 1.00 63.41 106 ALA A C 1
ATOM 872 O O . ALA A 1 106 ? 7.687 -0.303 -9.033 1.00 63.41 106 ALA A O 1
ATOM 873 N N . GLN A 1 107 ? 9.423 -0.360 -10.472 1.00 64.94 107 GLN A N 1
ATOM 874 C CA . GLN A 1 107 ? 10.176 0.709 -9.822 1.00 64.94 107 GLN A CA 1
ATOM 875 C C . GLN A 1 107 ? 9.605 2.077 -10.204 1.00 64.94 107 GLN A C 1
ATOM 877 O O . GLN A 1 107 ? 9.414 2.903 -9.321 1.00 64.94 107 GLN A O 1
ATOM 882 N N . GLU A 1 108 ? 9.216 2.280 -11.467 1.00 74.12 108 GLU A N 1
ATOM 883 C CA . GLU A 1 108 ? 8.559 3.518 -11.900 1.00 74.12 108 GLU A CA 1
ATOM 884 C C . GLU A 1 108 ? 7.244 3.761 -11.174 1.00 74.12 108 GLU A C 1
ATOM 886 O O . GLU A 1 108 ? 6.974 4.884 -10.770 1.00 74.12 108 GLU A O 1
ATOM 891 N N . VAL A 1 109 ? 6.434 2.721 -10.957 1.00 77.31 109 VAL A N 1
ATOM 892 C CA . VAL A 1 109 ? 5.192 2.857 -10.188 1.00 77.31 109 VAL A CA 1
ATOM 893 C C . VAL A 1 109 ? 5.485 3.234 -8.736 1.00 77.31 109 VAL A C 1
ATOM 895 O O . VAL A 1 109 ? 4.773 4.059 -8.165 1.00 77.31 109 VAL A O 1
ATOM 898 N N . LEU A 1 110 ? 6.541 2.682 -8.133 1.00 73.44 110 LEU A N 1
ATOM 899 C CA . LEU A 1 110 ? 6.937 3.056 -6.778 1.00 73.44 110 LEU A CA 1
ATOM 900 C C . LEU A 1 110 ? 7.418 4.504 -6.703 1.00 73.44 110 LEU A C 1
ATOM 902 O O . LEU A 1 110 ? 6.978 5.238 -5.816 1.00 73.44 110 LEU A O 1
ATOM 906 N N . ASP A 1 111 ? 8.277 4.918 -7.628 1.00 76.69 111 ASP A N 1
ATOM 907 C CA . ASP A 1 111 ? 8.809 6.277 -7.681 1.00 76.69 111 ASP A CA 1
ATOM 908 C C . ASP A 1 111 ? 7.684 7.279 -7.993 1.00 76.69 111 ASP A C 1
ATOM 910 O O . ASP A 1 111 ? 7.583 8.323 -7.349 1.00 76.69 111 ASP A O 1
ATOM 914 N N . PHE A 1 112 ? 6.764 6.922 -8.896 1.00 84.62 112 PHE A N 1
ATOM 915 C CA . PHE A 1 112 ? 5.567 7.694 -9.223 1.00 84.62 112 PHE A CA 1
ATOM 916 C C . PHE A 1 112 ? 4.678 7.905 -7.994 1.00 84.62 112 PHE A C 1
ATOM 918 O O . PHE A 1 112 ? 4.355 9.046 -7.661 1.00 84.62 112 PHE A O 1
ATOM 925 N N . VAL A 1 113 ? 4.307 6.823 -7.299 1.00 84.44 113 VAL A N 1
ATOM 926 C CA . VAL A 1 113 ? 3.423 6.891 -6.127 1.00 84.44 113 VAL A CA 1
ATOM 927 C C . VAL A 1 113 ? 4.113 7.635 -4.977 1.00 84.44 113 VAL A C 1
ATOM 929 O O . VAL A 1 113 ? 3.516 8.520 -4.369 1.00 84.44 113 VAL A O 1
ATOM 932 N N . SER A 1 114 ? 5.391 7.356 -4.718 1.00 78.56 114 SER A N 1
ATOM 933 C CA . SER A 1 114 ? 6.135 7.993 -3.621 1.00 78.56 114 SER A CA 1
ATOM 934 C C . SER A 1 114 ? 6.367 9.489 -3.852 1.00 78.56 114 SER A C 1
ATOM 936 O O . SER A 1 114 ? 6.381 10.257 -2.894 1.00 78.56 114 SER A O 1
ATOM 938 N N . ALA A 1 115 ? 6.525 9.926 -5.107 1.00 80.25 115 ALA A N 1
ATOM 939 C CA . ALA A 1 115 ? 6.730 11.335 -5.440 1.00 80.25 115 ALA A CA 1
ATOM 940 C C . ALA A 1 115 ? 5.431 12.161 -5.475 1.00 80.25 115 ALA A C 1
ATOM 942 O O . ALA A 1 115 ? 5.486 13.384 -5.344 1.00 80.25 115 ALA A O 1
ATOM 943 N N . ARG A 1 116 ? 4.269 11.530 -5.694 1.00 82.44 116 ARG A N 1
ATOM 944 C CA . ARG A 1 116 ? 2.989 12.234 -5.924 1.00 82.44 116 ARG A CA 1
ATOM 945 C C . ARG A 1 116 ? 1.995 12.154 -4.777 1.00 82.44 116 ARG A C 1
ATOM 947 O O . ARG A 1 116 ? 1.037 12.926 -4.787 1.00 82.44 116 ARG A O 1
ATOM 954 N N . PHE A 1 117 ? 2.202 11.279 -3.798 1.00 84.06 117 PHE A N 1
ATOM 955 C CA . PHE A 1 117 ? 1.287 11.102 -2.673 1.00 84.06 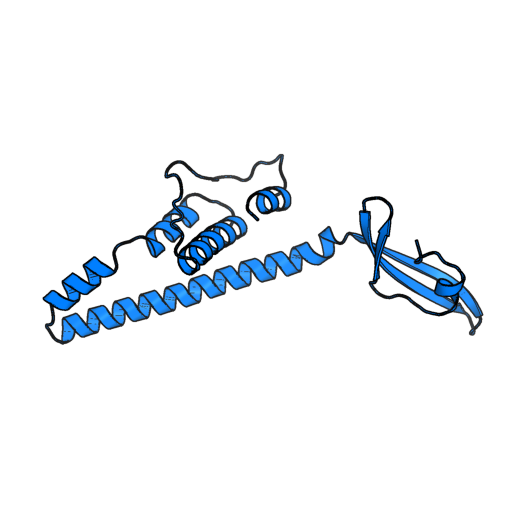117 PHE A CA 1
ATOM 956 C C . PHE A 1 117 ? 2.007 11.356 -1.345 1.00 84.06 117 PHE A C 1
ATOM 958 O O . PHE A 1 117 ? 3.029 10.747 -1.048 1.00 84.06 117 PHE A O 1
ATOM 965 N N . CYS A 1 118 ? 1.473 12.268 -0.528 1.00 77.94 118 CYS A N 1
ATOM 966 C CA . CYS A 1 118 ? 2.116 12.690 0.721 1.00 77.94 118 CYS A CA 1
ATOM 967 C C . CYS A 1 118 ? 1.926 11.715 1.897 1.00 77.94 118 CYS A C 1
ATOM 969 O O . CYS A 1 118 ? 2.651 11.804 2.886 1.00 77.94 118 CYS A O 1
ATOM 971 N N . SER A 1 119 ? 0.943 10.807 1.827 1.00 76.56 119 SER A N 1
ATOM 972 C CA . SER A 1 119 ? 0.653 9.832 2.887 1.00 76.56 119 SER A CA 1
ATOM 973 C C . SER A 1 119 ? 1.298 8.480 2.591 1.00 76.56 119 SER A C 1
ATOM 975 O O . SER A 1 119 ? 0.971 7.824 1.601 1.00 76.56 119 SER A O 1
ATOM 977 N N . ALA A 1 120 ? 2.141 8.013 3.515 1.00 70.81 120 ALA A N 1
ATOM 978 C CA . ALA A 1 120 ? 2.729 6.676 3.458 1.00 70.81 120 ALA A CA 1
ATOM 979 C C . ALA A 1 120 ? 1.662 5.563 3.457 1.00 70.81 120 ALA A C 1
ATOM 981 O O . ALA A 1 120 ? 1.828 4.544 2.784 1.00 70.81 120 ALA A O 1
ATOM 982 N N . THR A 1 121 ? 0.549 5.768 4.168 1.00 71.69 121 THR A N 1
ATOM 983 C CA . THR A 1 121 ? -0.572 4.819 4.217 1.00 71.69 121 THR A CA 1
ATOM 984 C C . THR A 1 121 ? -1.231 4.685 2.849 1.00 71.69 121 THR A C 1
ATOM 986 O O . THR A 1 121 ? -1.497 3.574 2.386 1.00 71.69 121 THR A O 1
ATOM 989 N N . LEU A 1 122 ? -1.453 5.816 2.176 1.00 77.50 122 LEU A N 1
ATOM 990 C CA . LEU A 1 122 ? -2.054 5.852 0.849 1.00 77.50 122 LEU A CA 1
ATOM 991 C C . LEU A 1 122 ? -1.120 5.216 -0.190 1.00 77.50 122 LEU A C 1
ATOM 993 O O . LEU A 1 122 ? -1.557 4.371 -0.971 1.00 77.50 122 LEU A O 1
ATOM 997 N N . CYS A 1 123 ? 0.180 5.527 -0.131 1.00 80.12 123 CYS A N 1
ATOM 998 C CA . CYS A 1 123 ? 1.198 4.903 -0.979 1.00 80.12 123 CYS A CA 1
ATOM 999 C C . CYS A 1 123 ? 1.210 3.376 -0.833 1.00 80.12 123 CYS A C 1
ATOM 1001 O O . CYS A 1 123 ? 1.169 2.653 -1.830 1.00 80.12 123 CYS A O 1
ATOM 1003 N N . GLY A 1 124 ? 1.219 2.876 0.408 1.00 69.44 124 GLY A N 1
ATOM 1004 C CA . GLY A 1 124 ? 1.200 1.441 0.689 1.00 69.44 124 GLY A CA 1
ATOM 1005 C C . GLY A 1 124 ? -0.047 0.742 0.141 1.00 69.44 124 GLY A C 1
ATOM 1006 O O . GLY A 1 124 ? 0.052 -0.353 -0.415 1.00 69.44 124 GLY A O 1
ATOM 1007 N N . LEU A 1 125 ? -1.213 1.387 0.235 1.00 79.94 125 LEU A N 1
ATOM 1008 C CA . LEU A 1 125 ? -2.470 0.849 -0.283 1.00 79.94 125 LEU A CA 1
ATOM 1009 C C . LEU A 1 125 ? -2.480 0.772 -1.818 1.00 79.94 125 LEU A C 1
ATOM 1011 O O . LEU A 1 125 ? -2.836 -0.270 -2.373 1.00 79.94 125 LEU A O 1
ATOM 1015 N N . LEU A 1 126 ? -2.058 1.842 -2.501 1.00 83.94 126 LEU A N 1
ATOM 1016 C CA . LEU A 1 126 ? -1.992 1.898 -3.966 1.00 83.94 126 LEU A CA 1
ATOM 1017 C C . LEU A 1 126 ? -1.005 0.863 -4.523 1.00 83.94 126 LEU A C 1
ATOM 1019 O O . LEU A 1 126 ? -1.341 0.119 -5.447 1.00 83.94 126 LEU A O 1
ATOM 1023 N N . LEU A 1 127 ? 0.175 0.743 -3.909 1.00 78.81 127 LEU A N 1
ATOM 1024 C CA . LEU A 1 127 ? 1.163 -0.275 -4.273 1.00 78.81 127 LEU A CA 1
ATOM 1025 C C . LEU A 1 127 ? 0.647 -1.695 -4.016 1.00 78.81 127 LEU A C 1
ATOM 1027 O O . LEU A 1 127 ? 0.839 -2.580 -4.848 1.00 78.81 127 LEU A O 1
ATOM 1031 N N . GLY A 1 128 ? -0.068 -1.915 -2.909 1.00 75.12 128 GLY A N 1
ATOM 1032 C CA . GLY A 1 128 ? -0.708 -3.198 -2.621 1.00 75.12 128 GLY A CA 1
ATOM 1033 C C . GLY A 1 128 ? -1.764 -3.585 -3.663 1.00 75.12 128 GLY A C 1
ATOM 1034 O O . GLY A 1 128 ? -1.826 -4.742 -4.083 1.00 75.12 128 GLY A O 1
ATOM 1035 N N . LYS A 1 129 ? -2.572 -2.625 -4.132 1.00 83.38 129 LYS A N 1
ATOM 1036 C CA . LYS A 1 129 ? -3.551 -2.838 -5.213 1.00 83.38 129 LYS A CA 1
ATOM 1037 C C . LYS A 1 129 ? -2.867 -3.170 -6.535 1.00 83.38 129 LYS A C 1
ATOM 1039 O O . LYS A 1 129 ? -3.297 -4.106 -7.206 1.00 83.38 129 LYS A O 1
ATOM 1044 N N . TYR A 1 130 ? -1.794 -2.456 -6.869 1.00 82.12 130 TYR A N 1
ATOM 1045 C CA . TYR A 1 130 ? -0.982 -2.728 -8.053 1.00 82.12 130 TYR A CA 1
ATOM 1046 C C . TYR A 1 130 ? -0.369 -4.137 -8.018 1.00 82.12 130 TYR A C 1
ATOM 1048 O O . TYR A 1 130 ? -0.542 -4.910 -8.961 1.00 82.12 130 TYR A O 1
ATOM 1056 N N . ALA A 1 131 ? 0.264 -4.519 -6.904 1.00 68.88 131 ALA A N 1
ATOM 1057 C CA . ALA A 1 131 ? 0.838 -5.854 -6.727 1.00 68.88 131 ALA A CA 1
ATOM 1058 C C . ALA A 1 131 ? -0.224 -6.957 -6.870 1.00 68.88 131 ALA A C 1
ATOM 1060 O O . ALA A 1 131 ? -0.039 -7.903 -7.635 1.00 68.88 131 ALA A O 1
ATOM 1061 N N . ARG A 1 132 ? -1.382 -6.792 -6.217 1.00 73.88 132 ARG A N 1
ATOM 1062 C CA . ARG A 1 132 ? -2.499 -7.745 -6.291 1.00 73.88 132 ARG A CA 1
ATOM 1063 C C . ARG A 1 132 ? -3.107 -7.849 -7.692 1.00 73.88 132 ARG A C 1
ATOM 1065 O O . ARG A 1 132 ? -3.541 -8.928 -8.090 1.00 73.88 132 ARG A O 1
ATOM 1072 N N . ALA A 1 133 ? -3.180 -6.747 -8.438 1.00 77.44 133 ALA A N 1
ATOM 1073 C CA . ALA A 1 133 ? -3.623 -6.774 -9.830 1.00 77.44 133 ALA A CA 1
ATOM 1074 C C . ALA A 1 133 ? -2.656 -7.609 -10.682 1.00 77.44 133 ALA A C 1
ATOM 1076 O O . ALA A 1 133 ? -3.097 -8.504 -11.403 1.00 77.44 133 ALA A O 1
ATOM 1077 N N . ARG A 1 134 ? -1.344 -7.414 -10.489 1.00 72.50 134 ARG A N 1
ATOM 1078 C CA . ARG A 1 134 ? -0.296 -8.187 -11.168 1.00 72.50 134 ARG A CA 1
ATOM 1079 C C . ARG A 1 134 ? -0.366 -9.681 -10.850 1.00 72.50 134 ARG A C 1
ATOM 1081 O O . ARG A 1 134 ? -0.271 -10.492 -11.763 1.00 72.50 134 ARG A O 1
ATOM 1088 N N . GLU A 1 135 ? -0.595 -10.049 -9.588 1.00 66.50 135 GLU A N 1
ATOM 1089 C CA . GLU A 1 135 ? -0.811 -11.448 -9.173 1.00 66.50 135 GLU A CA 1
ATOM 1090 C C . GLU A 1 135 ? -2.005 -12.098 -9.881 1.00 66.50 135 GLU A C 1
ATOM 1092 O O . GLU A 1 135 ? -1.985 -13.290 -10.177 1.00 66.50 135 GLU A O 1
ATOM 1097 N N . LYS A 1 136 ? -3.046 -11.314 -10.177 1.00 78.12 136 LYS A N 1
ATOM 1098 C CA . LYS A 1 136 ? -4.242 -11.774 -10.892 1.00 78.12 136 LYS A CA 1
ATOM 1099 C C . LYS A 1 136 ? -4.129 -11.672 -12.416 1.00 78.12 136 LYS A C 1
ATOM 1101 O O . LYS A 1 136 ? -5.111 -11.943 -13.101 1.00 78.12 136 LYS A O 1
ATOM 1106 N N . GLY A 1 137 ? -2.976 -11.263 -12.948 1.00 75.88 137 GLY A N 1
ATOM 1107 C CA . GLY A 1 137 ? -2.783 -11.038 -14.384 1.00 75.88 137 GLY A CA 1
ATOM 1108 C C . GLY A 1 137 ? -3.571 -9.848 -14.943 1.00 75.88 137 GLY A C 1
ATOM 1109 O O . GLY A 1 137 ? -3.781 -9.766 -16.149 1.00 75.88 137 GLY A O 1
ATOM 1110 N N . VAL A 1 138 ? -4.025 -8.933 -14.082 1.00 82.94 138 VAL A N 1
ATOM 1111 C CA . VAL A 1 138 ? -4.758 -7.721 -14.465 1.00 82.94 138 VAL A CA 1
ATOM 1112 C C . VAL A 1 138 ? -3.780 -6.554 -14.567 1.00 82.94 138 VAL A C 1
ATOM 1114 O O . VAL A 1 138 ? -3.017 -6.293 -13.637 1.00 82.94 138 VAL A O 1
ATOM 1117 N N . SER A 1 139 ? -3.825 -5.825 -15.683 1.00 79.00 139 SER A N 1
ATOM 1118 C CA . SER A 1 139 ? -3.062 -4.585 -15.841 1.00 79.00 139 SER A CA 1
ATOM 1119 C C . SER A 1 139 ? -3.723 -3.455 -15.050 1.00 79.00 139 SER A C 1
ATOM 1121 O O . SER A 1 139 ? -4.900 -3.157 -15.256 1.00 79.00 139 SER A O 1
ATOM 1123 N N . LEU A 1 140 ? -2.971 -2.836 -14.140 1.00 80.94 140 LEU A N 1
ATOM 1124 C CA . LEU A 1 140 ? -3.385 -1.658 -13.382 1.00 80.94 140 LEU A CA 1
ATOM 1125 C C . LEU A 1 140 ? -2.393 -0.539 -13.685 1.00 80.94 140 LEU A C 1
ATOM 1127 O O . LEU A 1 140 ? -1.213 -0.669 -13.373 1.00 80.94 140 LEU A O 1
ATOM 1131 N N . ALA A 1 141 ? -2.878 0.544 -14.285 1.00 82.69 141 ALA A N 1
ATOM 1132 C CA . ALA A 1 141 ? -2.085 1.724 -14.603 1.00 82.69 141 ALA A CA 1
ATOM 1133 C C . ALA A 1 141 ? -2.583 2.922 -13.789 1.00 82.69 141 ALA A C 1
ATOM 1135 O O . ALA A 1 141 ? -3.786 3.073 -13.567 1.00 82.69 141 ALA A O 1
ATOM 1136 N N . PHE A 1 142 ? -1.654 3.770 -13.355 1.00 84.44 142 PHE A N 1
ATOM 1137 C CA . PHE A 1 142 ? -1.974 5.046 -12.723 1.00 84.44 142 PHE A CA 1
ATOM 1138 C C . PHE A 1 142 ? -2.044 6.141 -13.786 1.00 84.44 142 PHE A C 1
ATOM 1140 O O . PHE A 1 142 ? -1.190 6.202 -14.670 1.00 84.44 142 PHE A O 1
ATOM 1147 N N . ASP A 1 143 ? -3.046 7.015 -13.692 1.00 85.19 143 ASP A N 1
ATOM 1148 C CA . ASP A 1 143 ? -3.113 8.210 -14.533 1.00 85.19 143 ASP A CA 1
ATOM 1149 C C . ASP A 1 143 ? -1.915 9.129 -14.210 1.00 85.19 143 ASP A C 1
ATOM 1151 O O . ASP A 1 143 ? -1.734 9.470 -13.039 1.00 85.19 143 ASP A O 1
ATOM 1155 N N . PRO A 1 144 ? -1.097 9.566 -15.187 1.00 80.56 144 PRO A N 1
ATOM 1156 C CA . PRO A 1 144 ? 0.066 10.421 -14.930 1.00 80.56 144 PRO A CA 1
ATOM 1157 C C . PRO A 1 144 ? -0.241 11.733 -14.184 1.00 80.56 144 PRO A C 1
ATOM 1159 O O . PRO A 1 144 ? 0.648 12.296 -13.528 1.00 80.56 144 PRO A O 1
ATOM 1162 N N . ALA A 1 145 ? -1.481 12.224 -14.282 1.00 83.81 145 ALA A N 1
ATOM 1163 C CA . ALA A 1 145 ? -1.965 13.421 -13.604 1.00 83.81 145 ALA A CA 1
ATOM 1164 C C . ALA A 1 145 ? -2.449 13.155 -12.166 1.00 83.81 145 ALA A C 1
ATOM 1166 O O . ALA A 1 145 ? -2.659 14.110 -11.412 1.00 83.81 145 ALA A O 1
ATOM 1167 N N . CYS A 1 146 ? -2.614 11.892 -11.748 1.00 86.44 146 CYS A N 1
ATOM 1168 C CA . CYS A 1 146 ? -3.073 11.598 -10.394 1.00 86.44 146 CYS A CA 1
ATOM 1169 C C . CYS A 1 146 ? -1.993 11.949 -9.359 1.00 86.44 146 CYS A C 1
ATOM 1171 O O . CYS A 1 146 ? -0.825 11.571 -9.467 1.00 86.44 146 CYS A O 1
ATOM 1173 N N . SER A 1 147 ? -2.387 12.734 -8.358 1.00 85.62 147 SER A N 1
ATOM 1174 C CA . SER A 1 147 ? -1.516 13.150 -7.263 1.00 85.62 147 SER A CA 1
ATOM 1175 C C . SER A 1 147 ? -2.331 13.578 -6.047 1.00 85.62 147 SER A 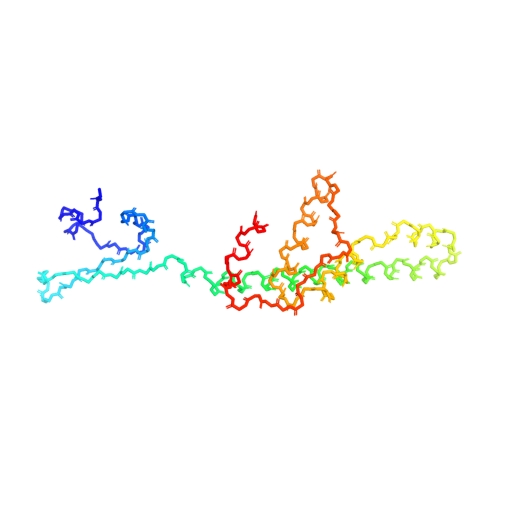C 1
ATOM 1177 O O . SER A 1 147 ? -3.492 13.971 -6.154 1.00 85.62 147 SER A O 1
ATOM 1179 N N . MET A 1 148 ? -1.703 13.506 -4.878 1.00 83.88 148 MET A N 1
ATOM 1180 C CA . MET A 1 148 ? -2.230 14.002 -3.614 1.00 83.88 148 MET A CA 1
ATOM 1181 C C . MET A 1 148 ? -1.073 14.574 -2.796 1.00 83.88 148 MET A C 1
ATOM 1183 O O . MET A 1 148 ? -0.543 13.938 -1.885 1.00 83.88 148 MET A O 1
ATOM 1187 N N . ALA A 1 149 ? -0.661 15.790 -3.158 1.00 77.31 149 ALA A N 1
ATOM 1188 C CA . ALA A 1 149 ? 0.452 16.484 -2.512 1.00 77.31 149 ALA A CA 1
ATOM 1189 C C . ALA A 1 149 ? 0.124 16.954 -1.083 1.00 77.31 149 ALA A C 1
ATOM 1191 O O . ALA A 1 149 ? 1.028 17.183 -0.281 1.00 77.31 149 ALA A O 1
ATOM 1192 N N . ARG A 1 150 ? -1.164 17.111 -0.757 1.00 76.75 150 ARG A N 1
ATOM 1193 C CA . ARG A 1 150 ? -1.636 17.469 0.581 1.00 76.75 150 ARG A CA 1
ATOM 1194 C C . ARG A 1 150 ? -2.974 16.801 0.861 1.00 76.75 150 ARG A C 1
ATOM 1196 O O . ARG A 1 150 ? -3.814 16.703 -0.032 1.00 76.75 150 ARG A O 1
ATOM 1203 N N . MET A 1 151 ? -3.171 16.389 2.109 1.00 73.38 151 MET A N 1
ATOM 1204 C CA . MET A 1 151 ? -4.437 15.812 2.539 1.00 73.38 151 MET A CA 1
ATOM 1205 C C . MET A 1 151 ? -5.531 16.887 2.616 1.00 73.38 151 MET A C 1
ATOM 1207 O O . MET A 1 151 ? -5.253 17.980 3.129 1.00 73.38 151 MET A O 1
ATOM 1211 N N . PRO A 1 152 ? -6.759 16.614 2.137 1.00 75.88 152 PRO A N 1
ATOM 1212 C CA . PRO A 1 152 ? -7.876 17.534 2.309 1.00 75.88 152 PRO A CA 1
ATOM 1213 C C . PRO A 1 152 ? -8.140 17.752 3.799 1.00 75.88 152 PRO A C 1
ATOM 1215 O O . PRO A 1 152 ? -8.265 16.798 4.560 1.00 75.88 152 PRO A O 1
ATOM 1218 N N . SER A 1 153 ? -8.235 19.005 4.238 1.00 74.50 153 SER A N 1
ATOM 1219 C CA . SER A 1 153 ? -8.474 19.328 5.652 1.00 74.50 153 SER A CA 1
ATOM 1220 C C . SER A 1 153 ? -9.895 18.998 6.120 1.00 74.50 153 SER A C 1
ATOM 1222 O O . SER A 1 153 ? -10.152 18.955 7.316 1.00 74.50 153 SER A O 1
ATOM 1224 N N . ASN A 1 154 ? -10.819 18.800 5.180 1.00 78.88 154 ASN A N 1
ATOM 1225 C CA . ASN A 1 154 ? -12.237 18.536 5.414 1.00 78.88 154 ASN A CA 1
ATOM 1226 C C . ASN A 1 154 ? -12.607 17.045 5.373 1.00 78.88 154 ASN A C 1
ATOM 1228 O O . ASN A 1 154 ? -13.771 16.729 5.599 1.00 78.88 154 ASN A O 1
ATOM 1232 N N . VAL A 1 155 ? -11.660 16.149 5.070 1.00 74.31 155 VAL A N 1
ATOM 1233 C CA . VAL A 1 155 ? -11.904 14.702 4.997 1.00 74.31 155 VAL A CA 1
ATOM 1234 C C . VAL A 1 155 ? -10.824 13.973 5.799 1.00 74.31 155 VAL A C 1
ATOM 1236 O O . VAL A 1 155 ? -9.642 14.088 5.463 1.00 74.31 155 VAL A O 1
ATOM 1239 N N . PRO A 1 156 ? -11.182 13.224 6.856 1.00 73.81 156 PRO A N 1
ATOM 1240 C CA . PRO A 1 156 ? -10.216 12.435 7.603 1.00 73.81 156 PRO A CA 1
ATOM 1241 C C . PRO A 1 156 ? -9.609 11.336 6.721 1.00 73.81 156 PRO A C 1
ATOM 1243 O O . PRO A 1 156 ? -10.277 10.717 5.892 1.00 73.81 156 PRO A O 1
ATOM 1246 N N . GLU A 1 157 ? -8.323 11.050 6.932 1.00 67.38 157 GLU A N 1
ATOM 1247 C CA . GLU A 1 157 ? -7.571 10.062 6.147 1.00 67.38 157 GLU A CA 1
ATOM 1248 C C . GLU A 1 157 ? -8.226 8.672 6.128 1.00 67.38 157 GLU A C 1
ATOM 1250 O O . GLU A 1 157 ? -8.210 7.989 5.105 1.00 67.38 157 GLU A O 1
ATOM 1255 N N . SER A 1 158 ? -8.865 8.275 7.228 1.00 66.56 158 SER A N 1
ATOM 1256 C CA . SER A 1 158 ? -9.584 7.003 7.354 1.00 66.56 158 SER A CA 1
ATOM 1257 C C . SER A 1 158 ? -10.757 6.860 6.377 1.00 66.56 158 SER A C 1
ATOM 1259 O O . SER A 1 158 ? -11.007 5.763 5.873 1.00 66.56 158 SER A O 1
ATOM 1261 N N . GLU A 1 159 ? -11.457 7.953 6.081 1.00 73.81 159 GLU A N 1
ATOM 1262 C CA . GLU A 1 159 ? -12.593 7.977 5.160 1.00 73.81 159 GLU A CA 1
ATOM 1263 C C . GLU A 1 159 ? -12.109 7.880 3.708 1.00 73.81 159 GLU A C 1
ATOM 1265 O O . GLU A 1 159 ? -12.625 7.077 2.927 1.00 73.81 159 GLU A O 1
ATOM 1270 N N . LEU A 1 160 ? -11.015 8.582 3.398 1.00 71.69 160 LEU A N 1
ATOM 1271 C CA . LEU A 1 160 ? -10.319 8.543 2.110 1.00 71.69 160 LEU A CA 1
ATOM 1272 C C . LEU A 1 160 ? -9.749 7.150 1.794 1.00 71.69 160 LEU A C 1
ATOM 1274 O O . LEU A 1 160 ? -9.925 6.631 0.691 1.00 71.69 160 LEU A O 1
ATOM 1278 N N . ILE A 1 161 ? -9.140 6.497 2.786 1.00 70.06 161 ILE A N 1
ATOM 1279 C CA . ILE A 1 161 ? -8.671 5.107 2.682 1.00 70.06 161 ILE A CA 1
ATOM 1280 C C . ILE A 1 161 ? -9.833 4.147 2.399 1.00 70.06 161 ILE A C 1
ATOM 1282 O O . ILE A 1 161 ? -9.644 3.151 1.698 1.00 70.06 161 ILE A O 1
ATOM 1286 N N . SER A 1 162 ? -11.033 4.421 2.922 1.00 70.75 162 SER A N 1
ATOM 1287 C CA . SER A 1 162 ? -12.189 3.541 2.720 1.00 70.75 162 SER A CA 1
ATOM 1288 C C . SER A 1 162 ? -12.647 3.490 1.259 1.00 70.75 162 SER A C 1
ATOM 1290 O O . SER A 1 162 ? -13.054 2.426 0.802 1.00 70.75 162 SER A O 1
ATOM 1292 N N . ILE A 1 163 ? -12.499 4.593 0.517 1.00 71.62 163 ILE A N 1
ATOM 1293 C CA . ILE A 1 163 ? -12.888 4.703 -0.898 1.00 71.62 163 ILE A CA 1
ATOM 1294 C C . ILE A 1 163 ? -11.945 3.886 -1.794 1.00 71.62 163 ILE A C 1
ATOM 1296 O O . ILE A 1 163 ? -12.355 3.354 -2.821 1.00 71.62 163 ILE A O 1
ATOM 1300 N N . ILE A 1 164 ? -10.676 3.764 -1.398 1.00 70.38 164 ILE A N 1
ATOM 1301 C CA . ILE A 1 164 ? -9.642 3.040 -2.154 1.00 70.38 164 ILE A CA 1
ATOM 1302 C C . ILE A 1 164 ? -9.639 1.527 -1.802 1.00 70.38 164 ILE A C 1
ATOM 1304 O O . ILE A 1 164 ? -8.995 0.724 -2.491 1.00 70.38 164 ILE A O 1
ATOM 1308 N N . ARG A 1 165 ? -10.348 1.114 -0.737 1.00 56.41 165 ARG A N 1
ATOM 1309 C CA . ARG A 1 165 ? -10.353 -0.264 -0.204 1.00 56.41 165 ARG A CA 1
ATOM 1310 C C . ARG A 1 165 ? -10.927 -1.302 -1.166 1.00 56.41 165 ARG A C 1
ATOM 1312 O O . ARG A 1 165 ? -11.804 -1.012 -1.993 1.00 56.41 165 ARG A O 1
#